Protein AF-A0A945TRT7-F1 (afdb_monomer_lite)

Foldseek 3Di:
DLDDPVLVVVQCPPNPPNLVVVVDPDPVVSVVVVVVSVVLQQQLLQQLQVCVVVVNQCVQQVDPAPAHRSSSSSVSVVVVCVVVVNDTDPDGDDDPDPRSTDDDPDPVVVVVVPDDPVVPPVVPPD

Structure (mmCIF, N/CA/C/O backbone):
data_AF-A0A945TRT7-F1
#
_entry.id   AF-A0A945TRT7-F1
#
loop_
_atom_site.group_PDB
_atom_site.id
_atom_site.type_symbol
_atom_site.label_atom_id
_atom_site.label_alt_id
_atom_site.label_comp_id
_atom_site.label_asym_id
_atom_site.label_entity_id
_atom_site.label_seq_id
_atom_site.pdbx_PDB_ins_code
_atom_site.Cartn_x
_atom_site.Cartn_y
_atom_site.Cartn_z
_atom_site.occupancy
_atom_site.B_iso_or_equiv
_atom_site.auth_seq_id
_atom_site.auth_comp_id
_atom_site.auth_asym_id
_atom_site.auth_atom_id
_atom_site.pdbx_PDB_model_num
ATOM 1 N N . MET A 1 1 ? -8.493 11.391 2.263 1.00 58.25 1 MET A N 1
ATOM 2 C CA . MET A 1 1 ? -8.181 10.445 1.167 1.00 58.25 1 MET A CA 1
ATOM 3 C C . MET A 1 1 ? -7.711 9.135 1.785 1.00 58.25 1 MET A C 1
ATOM 5 O O . MET A 1 1 ? -7.247 9.183 2.914 1.00 58.25 1 MET A O 1
ATOM 9 N N . ARG A 1 2 ? -7.858 7.993 1.093 1.00 64.19 2 ARG A N 1
ATOM 10 C CA . ARG A 1 2 ? -7.365 6.680 1.574 1.00 64.19 2 ARG A CA 1
ATOM 11 C C . ARG A 1 2 ? -5.838 6.552 1.524 1.00 64.19 2 ARG A C 1
ATOM 13 O O . ARG A 1 2 ? -5.294 5.747 2.264 1.00 64.19 2 ARG A O 1
ATOM 20 N N . PHE A 1 3 ? -5.202 7.331 0.650 1.00 62.44 3 PHE A N 1
ATOM 21 C CA . PHE A 1 3 ? -3.756 7.454 0.495 1.00 62.44 3 PHE A CA 1
ATOM 22 C C . PHE A 1 3 ? -3.370 8.918 0.575 1.00 62.44 3 PHE A C 1
ATOM 24 O O . PHE A 1 3 ? -4.024 9.751 -0.061 1.00 62.44 3 PHE A O 1
ATOM 31 N N . ASP A 1 4 ? -2.323 9.205 1.338 1.00 66.12 4 ASP A N 1
ATOM 32 C CA . ASP A 1 4 ? -1.599 10.468 1.236 1.00 66.12 4 ASP A CA 1
ATOM 33 C C . ASP A 1 4 ? -0.351 10.283 0.360 1.00 66.12 4 ASP A C 1
ATOM 35 O O . ASP A 1 4 ? 0.189 9.179 0.249 1.00 66.12 4 ASP A O 1
ATOM 39 N N . ILE A 1 5 ? 0.117 11.361 -0.266 1.00 61.84 5 ILE A N 1
ATOM 40 C CA . ILE A 1 5 ? 1.307 11.328 -1.132 1.00 61.84 5 ILE A CA 1
ATOM 41 C C . ILE A 1 5 ? 2.529 10.857 -0.328 1.00 61.84 5 ILE A C 1
ATOM 43 O O . ILE A 1 5 ? 3.327 10.056 -0.810 1.00 61.84 5 ILE A O 1
ATOM 47 N N . GLU A 1 6 ? 2.632 11.290 0.928 1.00 65.62 6 GLU A N 1
ATOM 48 C CA . GLU A 1 6 ? 3.694 10.886 1.855 1.00 65.62 6 GLU A CA 1
ATOM 49 C C . GLU A 1 6 ? 3.662 9.382 2.178 1.00 65.62 6 GLU A C 1
ATOM 51 O O . GLU A 1 6 ? 4.712 8.745 2.256 1.00 65.62 6 GLU A O 1
ATOM 56 N N . GLU A 1 7 ? 2.468 8.797 2.314 1.00 67.69 7 GLU A N 1
ATOM 57 C CA . GLU A 1 7 ? 2.282 7.361 2.567 1.00 67.69 7 GLU A CA 1
ATOM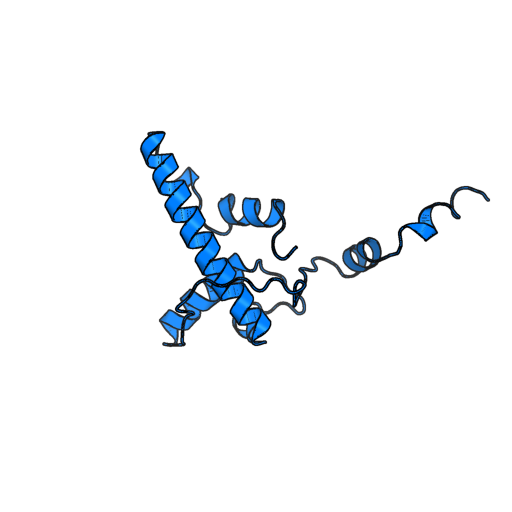 58 C C . GLU A 1 7 ? 2.743 6.536 1.357 1.00 67.69 7 GLU A C 1
ATOM 60 O O . GLU A 1 7 ? 3.468 5.556 1.520 1.00 67.69 7 GLU A O 1
ATOM 65 N N . ASN A 1 8 ? 2.422 6.993 0.140 1.00 67.00 8 ASN A N 1
ATOM 66 C CA . ASN A 1 8 ? 2.893 6.364 -1.093 1.00 67.00 8 ASN A CA 1
ATOM 67 C C . ASN A 1 8 ? 4.423 6.449 -1.242 1.00 67.00 8 ASN A C 1
ATOM 69 O O . ASN A 1 8 ? 5.065 5.451 -1.555 1.00 67.00 8 ASN A O 1
ATOM 73 N N . PHE A 1 9 ? 5.033 7.608 -0.968 1.00 64.19 9 PHE A N 1
ATOM 74 C CA . PHE A 1 9 ? 6.496 7.752 -1.021 1.00 64.19 9 PHE A CA 1
ATOM 75 C C . PHE A 1 9 ? 7.220 6.865 -0.003 1.00 64.19 9 PHE A C 1
ATOM 77 O O . PHE A 1 9 ? 8.288 6.320 -0.296 1.00 64.19 9 PHE A O 1
ATOM 84 N N . LEU A 1 10 ? 6.655 6.720 1.198 1.00 66.81 10 LEU A N 1
ATOM 85 C CA . LEU A 1 10 ? 7.207 5.842 2.225 1.00 66.81 10 LEU A CA 1
ATOM 86 C C . LEU A 1 10 ? 7.172 4.373 1.776 1.00 66.81 10 LEU A C 1
ATOM 88 O O . LEU A 1 10 ? 8.147 3.637 1.970 1.00 66.81 10 LEU A O 1
ATOM 92 N N . ASP A 1 11 ? 6.067 3.967 1.154 1.00 68.38 11 ASP A N 1
ATOM 93 C CA . ASP A 1 11 ? 5.887 2.630 0.602 1.00 68.38 11 ASP A CA 1
ATOM 94 C C . ASP A 1 11 ? 6.817 2.377 -0.599 1.00 68.38 11 ASP A C 1
ATOM 96 O O . ASP A 1 11 ? 7.479 1.344 -0.649 1.00 68.38 11 ASP A O 1
ATOM 100 N N . ASP A 1 12 ? 7.005 3.330 -1.508 1.00 59.12 12 ASP A N 1
ATOM 101 C CA . ASP A 1 12 ? 7.884 3.140 -2.671 1.00 59.12 12 ASP A CA 1
ATOM 102 C C . ASP A 1 12 ? 9.375 3.018 -2.298 1.00 59.12 12 ASP A C 1
ATOM 104 O O . ASP A 1 12 ? 10.134 2.298 -2.958 1.00 59.12 12 ASP A O 1
ATOM 108 N N . LYS A 1 13 ? 9.807 3.671 -1.209 1.00 63.06 13 LYS A N 1
ATOM 109 C CA . LYS A 1 13 ? 11.221 3.726 -0.816 1.00 63.06 13 LYS A CA 1
ATOM 110 C C . LYS A 1 13 ? 11.673 2.536 0.032 1.00 63.06 13 LYS A C 1
ATOM 112 O O . LYS A 1 13 ? 12.513 1.759 -0.413 1.00 63.06 13 LYS A O 1
ATOM 117 N N . SER A 1 14 ? 11.161 2.393 1.256 1.00 55.38 14 SER A N 1
ATOM 118 C CA . SER A 1 14 ? 11.673 1.410 2.232 1.00 55.38 14 SER A CA 1
ATOM 119 C C . SER A 1 14 ? 10.650 0.361 2.669 1.00 55.38 14 SER A C 1
ATOM 121 O O . SER A 1 14 ? 11.049 -0.707 3.135 1.00 55.38 14 SER A O 1
ATOM 123 N N . ASN A 1 15 ? 9.350 0.623 2.504 1.00 58.22 15 ASN A N 1
ATOM 124 C CA . ASN A 1 15 ? 8.285 -0.273 2.972 1.00 58.22 15 ASN A CA 1
ATOM 125 C C . ASN A 1 15 ? 7.714 -1.218 1.894 1.00 58.22 15 ASN A C 1
ATOM 127 O O . ASN A 1 15 ? 7.026 -2.172 2.258 1.00 58.22 15 ASN A O 1
ATOM 131 N N . GLY A 1 16 ? 7.987 -0.981 0.608 1.00 64.06 16 GLY A N 1
ATOM 132 C CA . GLY A 1 16 ? 7.341 -1.663 -0.521 1.00 64.06 16 GLY A CA 1
ATOM 133 C C . GLY A 1 16 ? 8.328 -2.242 -1.531 1.00 64.06 16 GLY A C 1
ATOM 134 O O . GLY A 1 16 ? 8.559 -3.449 -1.511 1.00 64.06 16 GLY A O 1
ATOM 135 N N . PHE A 1 17 ? 8.900 -1.418 -2.417 1.00 69.75 17 PHE A N 1
ATOM 136 C CA . PHE A 1 17 ? 9.579 -1.937 -3.620 1.00 69.75 17 PHE A CA 1
ATOM 137 C C . PHE A 1 17 ? 11.096 -1.748 -3.676 1.00 69.75 17 PHE A C 1
ATOM 139 O O . PHE A 1 17 ? 11.751 -2.521 -4.370 1.00 69.75 17 PHE A O 1
ATOM 146 N N . GLN A 1 18 ? 11.662 -0.773 -2.952 1.00 76.62 18 GLN A N 1
ATOM 147 C CA . GLN A 1 18 ? 13.107 -0.487 -2.953 1.00 76.62 18 GLN A CA 1
ATOM 148 C C . GLN A 1 18 ? 13.675 -0.341 -4.376 1.00 76.62 18 GLN A C 1
ATOM 150 O O . GLN A 1 18 ? 14.621 -1.028 -4.753 1.00 76.62 18 GLN A O 1
ATOM 155 N N . LEU A 1 19 ? 13.098 0.559 -5.180 1.00 73.31 19 LEU A N 1
ATOM 156 C CA . LEU A 1 19 ? 13.457 0.765 -6.593 1.00 73.31 19 LEU A CA 1
ATOM 157 C C . LEU A 1 19 ? 14.978 0.857 -6.832 1.00 73.31 19 LEU A C 1
ATOM 159 O O . LEU A 1 19 ? 15.492 0.300 -7.802 1.00 73.31 19 LEU A O 1
ATOM 163 N N . GLU A 1 20 ? 15.708 1.516 -5.928 1.00 75.12 20 GLU A N 1
ATOM 164 C CA . GLU A 1 20 ? 17.166 1.689 -5.992 1.00 75.12 20 GLU A CA 1
ATOM 165 C C . GLU A 1 20 ? 17.935 0.354 -5.966 1.00 75.12 20 GLU A C 1
ATOM 167 O O . GLU A 1 20 ? 18.985 0.234 -6.599 1.00 75.12 20 GLU A O 1
ATOM 172 N N . ALA A 1 21 ? 17.382 -0.679 -5.322 1.00 79.50 21 ALA A N 1
ATOM 173 C CA . ALA A 1 21 ? 17.962 -2.020 -5.281 1.00 79.50 21 ALA A CA 1
ATOM 174 C C . ALA A 1 21 ? 17.894 -2.751 -6.635 1.00 79.50 21 ALA A C 1
ATOM 176 O O . ALA A 1 21 ? 18.614 -3.726 -6.835 1.00 79.50 21 ALA A O 1
ATOM 177 N N . SER A 1 22 ? 17.075 -2.281 -7.586 1.00 80.00 22 SER A N 1
ATOM 178 C CA . SER A 1 22 ? 17.020 -2.858 -8.938 1.00 80.00 22 SER A CA 1
ATOM 179 C C . SER A 1 22 ? 18.293 -2.605 -9.755 1.00 80.00 22 SER A C 1
ATOM 181 O O . SER A 1 22 ? 18.542 -3.316 -10.726 1.00 80.00 22 SER A O 1
ATOM 183 N N . LEU A 1 23 ? 19.090 -1.588 -9.385 1.00 83.75 23 LEU A N 1
ATOM 184 C CA . LEU A 1 23 ? 20.305 -1.144 -10.085 1.00 83.75 23 LEU A CA 1
ATOM 185 C C . LEU A 1 23 ? 20.107 -0.823 -11.583 1.00 83.75 23 LEU A C 1
ATOM 187 O O . LEU A 1 23 ? 21.084 -0.683 -12.324 1.00 83.75 23 LEU A O 1
ATOM 191 N N . ILE A 1 24 ? 18.861 -0.663 -12.040 1.00 86.50 24 ILE A N 1
ATOM 192 C CA . ILE A 1 24 ? 18.539 -0.363 -13.436 1.00 86.50 24 ILE A CA 1
ATOM 193 C C . ILE A 1 24 ? 19.014 1.053 -13.778 1.00 86.50 24 ILE A C 1
ATOM 195 O O . ILE A 1 24 ? 18.620 2.032 -13.150 1.00 86.50 24 ILE A O 1
ATOM 199 N N . ARG A 1 25 ? 19.856 1.166 -14.811 1.00 86.69 25 ARG A N 1
ATOM 200 C CA . ARG A 1 25 ? 20.374 2.450 -15.326 1.00 86.69 25 ARG A CA 1
ATOM 201 C C . ARG A 1 25 ? 19.747 2.881 -16.653 1.00 86.69 25 ARG A C 1
ATOM 203 O O . ARG A 1 25 ? 19.938 4.011 -17.084 1.00 86.69 25 ARG A O 1
ATOM 210 N N . SER A 1 26 ? 19.011 1.983 -17.305 1.00 90.62 26 SER A N 1
ATOM 211 C CA . SER A 1 26 ? 18.328 2.255 -18.569 1.00 90.62 26 SER A CA 1
ATOM 212 C C . SER A 1 26 ? 16.984 2.930 -18.303 1.00 90.62 26 SER A C 1
ATOM 214 O O . SER A 1 26 ? 16.128 2.345 -17.640 1.00 90.62 26 SER A O 1
ATOM 216 N N . ALA A 1 27 ? 16.788 4.138 -18.839 1.00 88.81 27 ALA A N 1
ATOM 217 C CA . ALA A 1 27 ? 15.542 4.886 -18.665 1.00 88.81 27 ALA A CA 1
ATOM 218 C C . ALA A 1 27 ? 14.300 4.110 -19.165 1.00 88.81 27 ALA A C 1
ATOM 220 O O . ALA A 1 27 ? 13.354 3.982 -18.388 1.00 88.81 27 ALA A O 1
ATOM 221 N N . PRO A 1 28 ? 14.304 3.473 -20.358 1.00 91.00 28 PRO A N 1
ATOM 222 C CA . PRO A 1 28 ? 13.175 2.643 -20.796 1.00 91.00 28 PRO A CA 1
ATOM 223 C C . PRO A 1 28 ? 12.890 1.433 -19.895 1.00 91.00 28 PRO A C 1
ATOM 225 O O . PRO A 1 28 ? 11.743 1.016 -19.744 1.00 91.00 28 PRO A O 1
ATOM 228 N N . ALA A 1 29 ? 13.925 0.830 -19.305 1.00 88.25 29 ALA A N 1
ATOM 229 C CA . ALA A 1 29 ? 13.742 -0.291 -18.384 1.00 88.25 29 ALA A CA 1
ATOM 230 C C . ALA A 1 29 ? 13.164 0.177 -17.041 1.00 88.25 29 ALA A C 1
ATOM 232 O O . ALA A 1 29 ? 12.314 -0.504 -16.468 1.00 88.25 29 ALA A O 1
ATOM 233 N N . LEU A 1 30 ? 13.587 1.354 -16.572 1.00 88.31 30 LEU A N 1
ATOM 234 C CA . LEU A 1 30 ? 13.069 1.967 -15.356 1.00 88.31 30 LEU A CA 1
ATOM 235 C C . LEU A 1 30 ? 11.595 2.350 -15.511 1.00 88.31 30 LEU A C 1
ATOM 237 O O . LEU A 1 30 ? 10.801 2.066 -14.624 1.00 88.31 30 LEU A O 1
ATOM 241 N N . GLU A 1 31 ? 11.209 2.911 -16.657 1.00 88.19 31 GLU A N 1
ATOM 242 C CA . GLU A 1 31 ? 9.814 3.241 -16.965 1.00 88.19 31 GLU A CA 1
ATOM 243 C C . GLU A 1 31 ? 8.907 2.003 -16.900 1.00 88.19 31 GLU A C 1
ATOM 245 O O . GLU A 1 31 ? 7.864 2.011 -16.243 1.00 88.19 31 GLU A O 1
ATOM 250 N N . ARG A 1 32 ? 9.340 0.895 -17.514 1.00 91.19 32 ARG A N 1
ATOM 251 C CA . ARG A 1 32 ? 8.611 -0.381 -17.465 1.00 91.19 32 ARG A CA 1
ATOM 252 C C . ARG A 1 32 ? 8.514 -0.932 -16.048 1.00 91.19 32 ARG A C 1
ATOM 254 O O . ARG A 1 32 ? 7.462 -1.446 -15.674 1.00 91.19 32 ARG A O 1
ATOM 261 N N . LEU A 1 33 ? 9.585 -0.822 -15.263 1.00 88.81 33 LEU A N 1
ATOM 262 C CA . LEU A 1 33 ? 9.558 -1.215 -13.859 1.00 88.81 33 LEU A CA 1
ATOM 263 C C . LEU A 1 33 ? 8.543 -0.368 -13.088 1.00 88.81 33 LEU A C 1
ATOM 265 O O . LEU A 1 33 ? 7.680 -0.935 -12.430 1.00 88.81 33 LEU A O 1
ATOM 269 N N . CYS A 1 34 ? 8.581 0.958 -13.223 1.00 87.00 34 CYS A N 1
ATOM 270 C CA . CYS A 1 34 ? 7.631 1.860 -12.574 1.00 87.00 34 CYS A CA 1
ATOM 271 C C . CYS A 1 34 ? 6.177 1.512 -12.914 1.00 87.00 34 CYS A C 1
ATOM 273 O O . CYS A 1 34 ? 5.332 1.525 -12.024 1.00 87.00 34 CYS A O 1
ATOM 275 N N . LEU A 1 35 ? 5.885 1.132 -14.162 1.00 90.44 35 LEU A N 1
ATOM 276 C CA . LEU A 1 35 ? 4.552 0.663 -14.543 1.00 90.44 35 LEU A CA 1
ATOM 277 C C . LEU A 1 35 ? 4.150 -0.609 -13.781 1.00 90.44 35 LEU A C 1
ATOM 279 O O . LEU A 1 35 ? 3.047 -0.684 -13.242 1.00 90.44 35 LEU A O 1
ATOM 283 N N . VAL A 1 36 ? 5.041 -1.602 -13.708 1.00 90.88 36 VAL A N 1
ATOM 284 C CA . VAL A 1 36 ? 4.795 -2.843 -12.954 1.00 90.88 36 VAL A CA 1
ATOM 285 C C . VAL A 1 36 ? 4.569 -2.542 -11.473 1.00 90.88 36 VAL A C 1
ATOM 287 O O . VAL A 1 36 ? 3.634 -3.078 -10.879 1.00 90.88 36 VAL A O 1
ATOM 290 N N . LEU A 1 37 ? 5.383 -1.658 -10.892 1.00 87.25 37 LEU A N 1
ATOM 291 C CA . LEU A 1 37 ? 5.234 -1.235 -9.504 1.00 87.25 37 LEU A CA 1
ATOM 292 C C . LEU A 1 37 ? 3.900 -0.523 -9.283 1.00 87.25 37 LEU A C 1
ATOM 294 O O . LEU A 1 37 ? 3.187 -0.883 -8.359 1.00 87.25 37 LEU A O 1
ATOM 298 N N . ALA A 1 38 ? 3.495 0.390 -10.168 1.00 88.12 38 ALA A N 1
ATOM 299 C CA . ALA A 1 38 ? 2.209 1.077 -10.069 1.00 88.12 38 ALA A CA 1
ATOM 300 C C . ALA A 1 38 ? 1.019 0.099 -10.090 1.00 88.12 38 ALA A C 1
ATOM 302 O O . ALA A 1 38 ? 0.084 0.231 -9.295 1.00 88.12 38 ALA A O 1
ATOM 303 N N . VAL A 1 39 ? 1.061 -0.921 -10.954 1.00 90.19 39 VAL A N 1
ATOM 304 C CA . VAL A 1 39 ? 0.027 -1.971 -11.006 1.00 90.19 39 VAL A CA 1
ATOM 305 C C . VAL A 1 39 ? 0.039 -2.831 -9.735 1.00 90.19 39 VAL A C 1
ATOM 307 O O . VAL A 1 39 ? -1.026 -3.164 -9.203 1.00 90.19 39 VAL A O 1
ATOM 310 N N . ALA A 1 40 ? 1.223 -3.171 -9.217 1.00 89.69 40 ALA A N 1
ATOM 311 C CA . ALA A 1 40 ? 1.367 -3.910 -7.965 1.00 89.69 40 ALA A CA 1
ATOM 312 C C . ALA A 1 40 ? 0.828 -3.106 -6.771 1.00 89.69 40 ALA A C 1
ATOM 314 O O . ALA A 1 40 ? 0.012 -3.631 -6.011 1.00 89.69 40 ALA A O 1
ATOM 315 N N . THR A 1 41 ? 1.199 -1.826 -6.662 1.00 88.12 41 THR A N 1
ATOM 316 C CA . THR A 1 41 ? 0.674 -0.863 -5.686 1.00 88.12 41 THR A CA 1
ATOM 317 C C . THR A 1 41 ? -0.842 -0.866 -5.730 1.00 88.12 41 THR A C 1
ATOM 319 O O . THR A 1 41 ? -1.478 -1.184 -4.730 1.00 88.12 41 THR A O 1
ATOM 322 N N . LEU A 1 42 ? -1.443 -0.616 -6.896 1.00 89.69 42 LEU A N 1
ATOM 323 C CA . LEU A 1 42 ? -2.897 -0.569 -7.039 1.00 89.69 42 LEU A CA 1
ATOM 324 C C . LEU A 1 42 ? -3.575 -1.871 -6.573 1.00 89.69 42 LEU A C 1
ATOM 326 O O . LEU A 1 42 ? -4.586 -1.836 -5.865 1.00 89.69 42 LEU A O 1
ATOM 330 N N . SER A 1 43 ? -2.994 -3.020 -6.921 1.00 90.06 43 SER A N 1
ATOM 331 C CA . SER A 1 43 ? -3.515 -4.338 -6.546 1.00 90.06 43 SER A CA 1
ATOM 332 C C . SER A 1 43 ? -3.446 -4.577 -5.035 1.00 90.06 43 SER A C 1
ATOM 334 O O . SER A 1 43 ? -4.424 -5.010 -4.422 1.00 90.06 43 SER A O 1
ATOM 336 N N . TRP A 1 44 ? -2.313 -4.264 -4.404 1.00 91.44 44 TRP A N 1
ATOM 337 C CA . TRP A 1 44 ? -2.121 -4.442 -2.962 1.00 91.44 44 TRP A CA 1
ATOM 338 C C . TRP A 1 44 ? -2.946 -3.453 -2.149 1.00 91.44 44 TRP A C 1
ATOM 340 O O . TRP A 1 44 ? -3.538 -3.829 -1.141 1.00 91.44 44 TRP A O 1
ATOM 350 N N . VAL A 1 45 ? -3.062 -2.215 -2.615 1.00 90.56 45 VAL A N 1
ATOM 351 C CA . VAL A 1 45 ? -3.920 -1.191 -2.020 1.00 90.56 45 VAL A CA 1
ATOM 352 C C . VAL A 1 45 ? -5.389 -1.600 -2.060 1.00 90.56 45 VAL A C 1
ATOM 354 O O . VAL A 1 45 ? -6.095 -1.472 -1.056 1.00 90.56 45 VAL A O 1
ATOM 357 N N . SER A 1 46 ? -5.849 -2.133 -3.191 1.00 92.00 46 SER A N 1
ATOM 358 C CA . SER A 1 46 ? -7.206 -2.659 -3.317 1.00 92.00 46 SER A CA 1
ATOM 359 C C . SER A 1 46 ? -7.443 -3.825 -2.356 1.00 92.00 46 SER A C 1
ATOM 361 O O . SER A 1 46 ? -8.412 -3.812 -1.593 1.00 92.00 46 SER A O 1
ATOM 363 N N . GLN A 1 47 ? -6.504 -4.775 -2.296 1.00 93.06 47 GLN A N 1
ATOM 364 C CA . GLN A 1 47 ? -6.556 -5.882 -1.346 1.00 93.06 47 GLN A CA 1
ATOM 365 C C . GLN A 1 47 ? -6.611 -5.387 0.103 1.00 93.06 47 GLN A C 1
ATOM 367 O O . GLN A 1 47 ? -7.451 -5.852 0.871 1.00 93.06 47 GLN A O 1
ATOM 372 N N . GLY A 1 48 ? -5.739 -4.456 0.487 1.00 92.06 48 GLY A N 1
ATOM 373 C CA . GLY A 1 48 ? -5.689 -3.914 1.840 1.00 92.06 48 GLY A CA 1
ATOM 374 C C . GLY A 1 48 ? -6.971 -3.185 2.216 1.00 92.06 48 GLY A C 1
ATOM 375 O O . GLY A 1 48 ? -7.514 -3.422 3.292 1.00 92.06 48 GLY A O 1
ATOM 376 N N . THR A 1 49 ? -7.497 -2.363 1.307 1.00 91.44 49 THR A N 1
ATOM 377 C CA . THR A 1 49 ? -8.764 -1.643 1.500 1.00 91.44 49 THR A CA 1
ATOM 378 C C . THR A 1 49 ? -9.913 -2.623 1.727 1.00 91.44 49 THR A C 1
ATOM 380 O O . THR A 1 49 ? -10.657 -2.474 2.692 1.00 91.44 49 THR A O 1
ATOM 383 N N . HIS A 1 50 ? -10.004 -3.682 0.919 1.00 91.88 50 HIS A N 1
ATOM 384 C CA . HIS A 1 50 ? -11.015 -4.728 1.084 1.00 91.88 50 HIS A CA 1
ATOM 385 C C . HIS A 1 50 ? -10.913 -5.447 2.444 1.00 91.88 50 HIS A C 1
ATOM 387 O O . HIS A 1 50 ? -11.921 -5.744 3.088 1.00 91.88 50 HIS A O 1
ATOM 393 N N . ILE A 1 51 ? -9.697 -5.714 2.927 1.00 92.38 51 ILE A N 1
ATOM 394 C CA . ILE A 1 51 ? -9.481 -6.344 4.241 1.00 92.38 51 ILE A CA 1
ATOM 395 C C . ILE A 1 51 ? -9.911 -5.440 5.395 1.00 92.38 51 ILE A C 1
ATOM 397 O O . ILE A 1 51 ? -10.453 -5.931 6.387 1.00 92.38 51 ILE A O 1
ATOM 401 N N . VAL A 1 52 ? -9.710 -4.130 5.271 1.00 91.81 52 VAL A N 1
ATOM 402 C CA . VAL A 1 52 ? -10.204 -3.167 6.260 1.00 91.81 52 VAL A CA 1
ATOM 403 C C . VAL A 1 52 ? -11.727 -3.056 6.198 1.00 91.81 52 VAL A C 1
ATOM 405 O O . VAL A 1 52 ? -12.378 -3.176 7.230 1.00 91.81 52 VAL A O 1
ATOM 408 N N . GLU A 1 53 ? -12.315 -2.935 5.005 1.00 90.19 53 GLU A N 1
ATOM 409 C CA . GLU A 1 53 ? -13.775 -2.861 4.826 1.00 90.19 53 GLU A CA 1
ATOM 410 C C . GLU A 1 53 ? -14.506 -4.112 5.341 1.00 90.19 53 GLU A C 1
ATOM 412 O O . GLU A 1 53 ? -15.629 -4.017 5.829 1.00 90.19 53 GLU A O 1
ATOM 417 N N . THR A 1 54 ? -13.863 -5.282 5.287 1.00 90.94 54 THR A N 1
ATOM 418 C CA . THR A 1 54 ? -14.404 -6.546 5.824 1.00 90.94 54 THR A CA 1
ATOM 419 C C . THR A 1 54 ? -14.108 -6.761 7.315 1.00 90.94 54 THR A C 1
ATOM 421 O O . THR A 1 54 ? -14.428 -7.819 7.855 1.00 90.94 54 THR A O 1
ATOM 424 N N . GLY A 1 55 ? -13.484 -5.793 7.999 1.00 91.00 55 GLY A N 1
ATOM 425 C CA . GLY A 1 55 ? -13.167 -5.865 9.432 1.00 91.00 55 GLY A CA 1
ATOM 426 C C . GLY A 1 55 ? -12.038 -6.841 9.786 1.00 91.00 55 GLY A C 1
ATOM 427 O O . GLY A 1 55 ? -11.830 -7.171 10.953 1.00 91.00 55 GLY A O 1
ATOM 428 N N . GLN A 1 56 ? -11.280 -7.317 8.796 1.00 92.06 56 GLN A N 1
ATOM 429 C CA . GLN A 1 56 ? -10.233 -8.327 8.977 1.00 92.06 56 GLN A CA 1
ATOM 430 C C . GLN A 1 56 ? -8.840 -7.733 9.222 1.00 92.06 56 GLN A C 1
ATOM 432 O O . GLN A 1 56 ? -7.887 -8.486 9.449 1.00 92.06 56 GLN A O 1
ATOM 437 N N . ARG A 1 57 ? -8.713 -6.399 9.241 1.00 92.94 57 ARG A N 1
ATOM 438 C CA . ARG A 1 57 ? -7.451 -5.665 9.444 1.00 92.94 57 ARG A CA 1
ATOM 439 C C . ARG A 1 57 ? -6.610 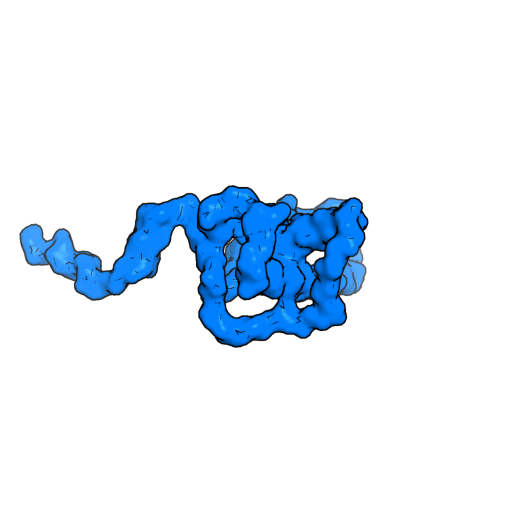-6.214 10.593 1.00 92.94 57 ARG A C 1
ATOM 441 O O . ARG A 1 57 ? -5.427 -6.489 10.409 1.00 92.94 57 ARG A O 1
ATOM 448 N N . ARG A 1 58 ? -7.221 -6.452 11.759 1.00 91.50 58 ARG A N 1
ATOM 449 C CA . ARG A 1 58 ? -6.514 -6.901 12.975 1.00 91.50 58 ARG A CA 1
ATOM 450 C C . ARG A 1 58 ? -5.780 -8.237 12.835 1.00 91.50 58 ARG A C 1
ATOM 452 O O . ARG A 1 58 ? -4.930 -8.558 13.658 1.00 91.50 58 ARG A O 1
ATOM 459 N N . ARG A 1 59 ? -6.071 -9.018 11.790 1.00 91.75 59 ARG A N 1
ATOM 460 C CA . ARG A 1 59 ? -5.374 -10.280 11.489 1.00 91.75 59 ARG A CA 1
ATOM 461 C C . ARG A 1 59 ? -3.982 -10.064 10.879 1.00 91.75 59 ARG A C 1
ATOM 463 O O . ARG A 1 59 ? -3.211 -11.024 10.819 1.00 91.75 59 ARG A O 1
ATOM 470 N N . VAL A 1 60 ? -3.699 -8.852 10.393 1.00 91.44 60 VAL A N 1
ATOM 471 C CA . VAL A 1 60 ? -2.466 -8.469 9.677 1.00 91.44 60 VAL A CA 1
ATOM 472 C C . VAL A 1 60 ? -1.879 -7.120 10.112 1.00 91.44 60 VAL A C 1
ATOM 474 O O . VAL A 1 60 ? -0.738 -6.819 9.769 1.00 91.44 60 VAL A O 1
ATOM 477 N N . ASP A 1 61 ? -2.627 -6.331 10.883 1.00 89.81 61 ASP A N 1
ATOM 478 C CA . ASP A 1 61 ? -2.203 -5.079 11.509 1.00 89.81 61 ASP A CA 1
ATOM 479 C C . ASP A 1 61 ? -2.688 -5.064 12.965 1.00 89.81 61 ASP A C 1
ATOM 481 O O . ASP A 1 61 ? -3.866 -4.856 13.245 1.00 89.81 61 ASP A O 1
ATOM 485 N N . ALA A 1 62 ? -1.777 -5.342 13.898 1.00 85.88 62 ALA A N 1
ATOM 486 C CA . ALA A 1 62 ? -2.097 -5.527 15.315 1.00 85.88 62 ALA A CA 1
ATOM 487 C C . ALA A 1 62 ? -2.448 -4.218 16.046 1.00 85.88 62 ALA A C 1
ATOM 489 O O . ALA A 1 62 ? -2.895 -4.254 17.193 1.00 85.88 62 ALA A O 1
ATOM 490 N N . HIS A 1 63 ? -2.221 -3.063 15.419 1.00 82.75 63 HIS A N 1
ATOM 491 C CA . HIS A 1 63 ? -2.381 -1.778 16.080 1.00 82.75 63 HIS A CA 1
ATOM 492 C C . HIS A 1 63 ? -3.864 -1.443 16.338 1.00 82.75 63 HIS A C 1
ATOM 494 O O . HIS A 1 63 ? -4.758 -1.813 15.567 1.00 82.75 63 HIS A O 1
ATOM 500 N N . TRP A 1 64 ? -4.141 -0.748 17.452 1.00 82.06 64 TRP A N 1
ATOM 501 C CA . TRP A 1 64 ? -5.510 -0.391 17.859 1.00 82.06 64 TRP A CA 1
ATOM 502 C C . TRP A 1 64 ? -6.212 0.459 16.796 1.00 82.06 64 TRP A C 1
ATOM 504 O O . TRP A 1 64 ? -7.358 0.180 16.439 1.00 82.06 64 TRP A O 1
ATOM 514 N N . PHE A 1 65 ? -5.482 1.429 16.252 1.00 83.31 65 PHE A N 1
ATOM 515 C CA . PHE A 1 65 ? -5.845 2.213 15.073 1.00 83.31 65 PHE A CA 1
ATOM 516 C C . PHE A 1 65 ? -5.100 1.693 13.849 1.00 83.31 65 PHE A C 1
ATOM 518 O O . PHE A 1 65 ? -4.182 0.889 14.002 1.00 83.31 65 PHE A O 1
ATOM 525 N N . ARG A 1 66 ? -5.467 2.137 12.642 1.00 85.88 66 ARG A N 1
ATOM 526 C CA . ARG A 1 66 ? -4.705 1.785 11.441 1.00 85.88 66 ARG A CA 1
ATOM 527 C C . ARG A 1 66 ? -3.280 2.337 11.575 1.00 85.88 66 ARG A C 1
ATOM 529 O O . ARG A 1 66 ? -3.071 3.544 11.469 1.00 85.88 66 ARG A O 1
ATOM 536 N N . GLY A 1 67 ? -2.329 1.445 11.851 1.00 81.75 67 GLY A N 1
ATOM 537 C CA . GLY A 1 67 ? -0.910 1.780 12.016 1.00 81.75 67 GLY A CA 1
ATOM 538 C C . GLY A 1 67 ? -0.076 1.486 10.769 1.00 81.75 67 GLY A C 1
ATOM 539 O O . GLY A 1 67 ? 1.035 1.989 10.636 1.00 81.75 67 GLY A O 1
ATOM 540 N N . SER A 1 68 ? -0.613 0.675 9.855 1.00 86.25 68 SER A N 1
ATOM 541 C CA . SER A 1 68 ? 0.009 0.327 8.576 1.00 86.25 68 SER A CA 1
ATOM 542 C C . SER A 1 68 ? -0.747 0.961 7.410 1.00 86.25 68 SER A C 1
ATOM 544 O O . SER A 1 68 ? -1.968 1.109 7.473 1.00 86.25 68 SER A O 1
ATOM 546 N N . SER A 1 69 ? -0.042 1.278 6.324 1.00 87.25 69 SER A N 1
ATOM 547 C CA . SER A 1 69 ? -0.695 1.706 5.087 1.00 87.25 69 SER A CA 1
ATOM 548 C C . SER A 1 69 ? -1.554 0.595 4.492 1.00 87.25 69 SER A C 1
ATOM 550 O O . SER A 1 69 ? -1.330 -0.592 4.753 1.00 87.25 69 SER A O 1
ATOM 552 N N . TYR A 1 70 ? -2.534 0.949 3.659 1.00 89.31 70 TYR A N 1
ATOM 553 C CA . TYR A 1 70 ? -3.339 -0.061 2.964 1.00 89.31 70 TYR A CA 1
ATOM 554 C C . TYR A 1 70 ? -2.487 -0.959 2.059 1.00 89.31 70 TYR A C 1
ATOM 556 O O . TYR A 1 70 ? -2.782 -2.147 1.947 1.00 89.31 70 TYR A O 1
ATOM 564 N N . LEU A 1 71 ? -1.401 -0.442 1.475 1.00 89.75 71 LEU A N 1
ATOM 565 C CA . LEU A 1 71 ? -0.455 -1.247 0.704 1.00 89.75 71 LEU A CA 1
ATOM 566 C C . LEU A 1 71 ? 0.198 -2.308 1.594 1.00 89.75 71 LEU A C 1
ATOM 568 O O . LEU A 1 71 ? 0.183 -3.494 1.263 1.00 89.75 71 LEU A O 1
ATOM 572 N N . LYS A 1 72 ? 0.697 -1.904 2.767 1.00 89.00 72 LYS A N 1
ATOM 573 C CA . LYS A 1 72 ? 1.328 -2.806 3.737 1.00 89.00 72 LYS A CA 1
ATOM 574 C C . LYS A 1 72 ? 0.344 -3.823 4.318 1.00 89.00 72 LYS A C 1
ATOM 576 O O . LYS A 1 72 ? 0.692 -4.994 4.468 1.00 89.00 72 LYS A O 1
ATOM 581 N N . ILE A 1 73 ? -0.894 -3.409 4.592 1.00 91.88 73 ILE A N 1
ATOM 582 C CA . ILE A 1 73 ? -1.985 -4.304 5.008 1.00 91.88 73 ILE A CA 1
ATOM 583 C C . ILE A 1 73 ? -2.256 -5.347 3.918 1.00 91.88 73 ILE A C 1
ATOM 585 O O . ILE A 1 73 ? -2.302 -6.541 4.218 1.00 91.88 73 ILE A O 1
ATOM 589 N N . GLY A 1 74 ? -2.397 -4.917 2.661 1.00 92.31 74 GLY A N 1
ATOM 590 C CA . GLY A 1 74 ? -2.623 -5.809 1.526 1.00 92.31 74 GLY A CA 1
ATOM 591 C C . GLY 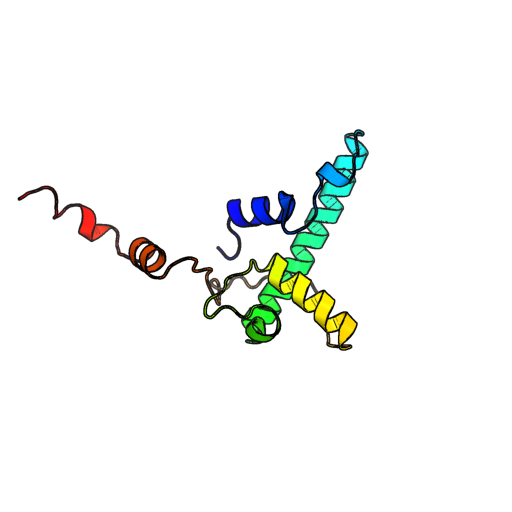A 1 74 ? -1.478 -6.795 1.324 1.00 92.31 74 GLY A C 1
ATOM 592 O O . GLY A 1 74 ? -1.708 -7.993 1.169 1.00 92.31 74 GLY A O 1
ATOM 593 N N . TRP A 1 75 ? -0.239 -6.324 1.424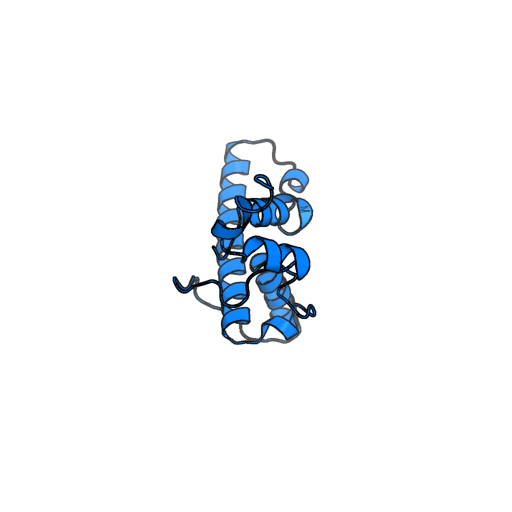 1.00 92.06 75 TRP A N 1
ATOM 594 C CA . TRP A 1 75 ? 0.948 -7.165 1.320 1.00 92.06 75 TRP A CA 1
ATOM 595 C C . TRP A 1 75 ? 1.050 -8.208 2.442 1.00 92.06 75 TRP A C 1
ATOM 597 O O . TRP A 1 75 ? 1.270 -9.396 2.183 1.00 92.06 75 TRP A O 1
ATOM 607 N N . ASN A 1 76 ? 0.820 -7.800 3.694 1.00 92.88 76 ASN A N 1
ATOM 608 C CA . ASN A 1 76 ? 0.785 -8.719 4.832 1.00 92.88 76 ASN A CA 1
ATOM 609 C C . ASN A 1 76 ? -0.339 -9.752 4.687 1.00 92.88 76 ASN A C 1
ATOM 611 O O . ASN A 1 76 ? -0.143 -10.925 5.021 1.00 92.88 76 ASN A O 1
ATOM 615 N N . TRP A 1 77 ? -1.493 -9.342 4.152 1.00 94.62 77 TRP A N 1
ATOM 616 C CA . TRP A 1 77 ? -2.580 -10.259 3.828 1.00 94.62 77 TRP A CA 1
ATOM 617 C C . TRP A 1 77 ? -2.177 -11.273 2.768 1.00 94.62 77 TRP A C 1
ATOM 619 O O . TRP A 1 77 ? -2.416 -12.457 2.967 1.00 94.62 77 TRP A O 1
ATOM 629 N N . ILE A 1 78 ? -1.511 -10.854 1.691 1.00 92.56 78 ILE A N 1
ATOM 630 C CA . ILE A 1 78 ? -1.054 -11.772 0.641 1.00 92.56 78 ILE A CA 1
ATOM 631 C C . ILE A 1 78 ? -0.106 -12.826 1.213 1.00 92.56 78 ILE A C 1
ATOM 633 O O . ILE A 1 78 ? -0.328 -14.021 1.018 1.00 92.56 78 ILE A O 1
ATOM 637 N N . ARG A 1 79 ? 0.901 -12.412 1.991 1.00 92.94 79 ARG A N 1
ATOM 638 C CA . ARG A 1 79 ? 1.826 -13.346 2.658 1.00 92.94 79 ARG A CA 1
ATOM 639 C C . ARG A 1 79 ? 1.086 -14.341 3.552 1.00 92.94 79 ARG A C 1
ATOM 641 O O . ARG A 1 79 ? 1.338 -15.546 3.499 1.00 92.94 79 ARG A O 1
ATOM 648 N N . ARG A 1 80 ? 0.147 -13.840 4.358 1.00 93.62 80 ARG A N 1
ATOM 649 C CA . ARG A 1 80 ? -0.700 -14.657 5.231 1.00 93.62 80 ARG A CA 1
ATOM 650 C C . ARG A 1 80 ? -1.552 -15.638 4.425 1.00 93.62 80 ARG A C 1
ATOM 652 O O . ARG A 1 80 ? -1.605 -16.813 4.777 1.00 93.62 80 ARG A O 1
ATOM 659 N N . ALA A 1 81 ? -2.202 -15.166 3.369 1.00 93.50 81 ALA A N 1
ATOM 660 C CA . ALA A 1 81 ? -3.112 -15.945 2.550 1.00 93.50 81 ALA A CA 1
ATOM 661 C C . ALA A 1 81 ? -2.385 -17.050 1.791 1.00 93.50 81 ALA A C 1
ATOM 663 O O . ALA A 1 81 ? -2.872 -18.174 1.774 1.00 93.50 81 ALA A O 1
ATOM 664 N N . VAL A 1 82 ? -1.183 -16.786 1.275 1.00 93.00 82 VAL A N 1
ATOM 665 C CA . VAL A 1 82 ? -0.324 -17.820 0.677 1.00 93.00 82 VAL A CA 1
ATOM 666 C C . VAL A 1 82 ? 0.067 -18.873 1.718 1.00 93.00 82 VAL A C 1
ATOM 668 O O . VAL A 1 82 ? -0.069 -20.067 1.465 1.00 93.00 82 VAL A O 1
ATOM 671 N N . SER A 1 83 ? 0.479 -18.455 2.919 1.00 93.94 83 SER A N 1
ATOM 672 C CA . SER A 1 83 ? 0.856 -19.380 4.000 1.00 93.94 83 SER A CA 1
ATOM 673 C C . SER A 1 83 ? -0.317 -20.222 4.519 1.00 93.94 83 SER A C 1
ATOM 675 O O . SER A 1 83 ? -0.130 -21.378 4.895 1.00 93.94 83 SER A O 1
ATOM 677 N N . ARG A 1 84 ? -1.529 -19.657 4.548 1.00 92.50 84 ARG A N 1
ATOM 678 C CA . ARG A 1 84 ? -2.722 -20.271 5.157 1.00 92.50 84 ARG A CA 1
ATOM 679 C C . ARG A 1 84 ? -3.756 -20.768 4.146 1.00 92.50 84 ARG A C 1
ATOM 681 O O . ARG A 1 84 ? -4.808 -21.244 4.562 1.00 92.50 84 ARG A O 1
ATOM 688 N N . LYS A 1 85 ? -3.473 -20.656 2.845 1.00 91.25 85 LYS A N 1
ATOM 689 C CA . LYS A 1 85 ? -4.414 -20.913 1.739 1.00 91.25 85 LYS A CA 1
ATOM 690 C C . LYS A 1 85 ? -5.735 -20.135 1.889 1.00 91.25 85 LYS A C 1
ATOM 692 O O . LYS A 1 85 ? -6.808 -20.648 1.578 1.00 91.25 85 LYS A O 1
ATOM 697 N N . GLU A 1 86 ? -5.663 -18.904 2.401 1.00 89.62 86 GLU A N 1
ATOM 698 C CA . GLU A 1 86 ? -6.826 -18.008 2.489 1.00 89.62 86 GLU A CA 1
ATOM 699 C C . GLU A 1 86 ? -7.101 -17.363 1.115 1.00 89.62 86 GLU A C 1
ATOM 701 O O . GLU A 1 86 ? -6.249 -17.353 0.224 1.00 89.62 86 GLU A O 1
ATOM 706 N N . LYS A 1 87 ? -8.314 -16.836 0.921 1.00 88.81 87 LYS A N 1
ATOM 707 C CA . LYS A 1 87 ? -8.714 -16.229 -0.354 1.00 88.81 87 LYS A CA 1
ATOM 708 C C . LYS A 1 87 ? -8.041 -14.868 -0.554 1.00 88.81 87 LYS A C 1
ATOM 710 O O . LYS A 1 87 ? -7.960 -14.057 0.372 1.00 88.81 87 LYS A O 1
ATOM 715 N N . LEU A 1 88 ? -7.617 -14.627 -1.790 1.00 90.50 88 LEU A N 1
ATOM 716 C CA . LEU A 1 88 ? -7.172 -13.326 -2.274 1.00 90.50 88 LEU A CA 1
ATOM 717 C C . LEU A 1 88 ? -8.289 -12.654 -3.065 1.00 90.50 88 LEU A C 1
ATOM 719 O O . LEU A 1 88 ? -9.169 -13.315 -3.621 1.00 90.50 88 LEU A O 1
ATOM 723 N N . LEU A 1 89 ? -8.230 -11.331 -3.116 1.00 89.50 89 LEU A N 1
ATOM 724 C CA . LEU A 1 89 ? -9.071 -10.532 -3.981 1.00 89.50 89 LEU A CA 1
ATOM 725 C C . LEU A 1 89 ? -8.673 -10.797 -5.440 1.00 89.50 89 LEU A C 1
ATOM 727 O O . LEU A 1 89 ? -7.498 -10.739 -5.795 1.00 89.50 89 LEU A O 1
ATOM 731 N N . THR A 1 90 ? -9.656 -11.111 -6.278 1.00 87.19 90 THR A N 1
ATOM 732 C CA . THR A 1 90 ? -9.443 -11.462 -7.693 1.00 87.19 90 THR A CA 1
ATOM 733 C C . THR A 1 90 ? -9.655 -10.291 -8.647 1.00 87.19 90 THR A C 1
ATOM 735 O O . THR A 1 90 ? -9.388 -10.415 -9.837 1.00 87.19 90 THR A O 1
ATOM 738 N N . HIS A 1 91 ? -10.150 -9.164 -8.141 1.00 87.88 91 HIS A N 1
ATOM 739 C CA . HIS A 1 91 ? -10.471 -7.977 -8.920 1.00 87.88 91 HIS A CA 1
ATOM 740 C C . HIS A 1 91 ? -9.970 -6.731 -8.201 1.00 87.88 91 HIS A C 1
ATOM 742 O O . HIS A 1 91 ? -10.090 -6.609 -6.987 1.00 87.88 91 HIS A O 1
ATOM 748 N N . VAL A 1 92 ? -9.429 -5.786 -8.959 1.00 87.88 92 VAL A N 1
ATOM 749 C CA . VAL A 1 92 ? -9.018 -4.494 -8.416 1.00 87.88 92 VAL A CA 1
ATOM 750 C C . VAL A 1 92 ? -10.250 -3.605 -8.294 1.00 87.88 92 VAL A C 1
ATOM 752 O O . VAL A 1 92 ? -10.958 -3.366 -9.269 1.00 87.88 92 VAL A O 1
ATOM 755 N N . GLY A 1 93 ? -10.496 -3.103 -7.091 1.00 86.75 93 GLY A N 1
ATOM 756 C CA . GLY A 1 93 ? -11.562 -2.157 -6.794 1.00 86.75 93 GLY A CA 1
ATOM 757 C C . GLY A 1 93 ? -11.195 -1.244 -5.630 1.00 86.75 93 GLY A C 1
ATOM 758 O O . GLY A 1 93 ? -10.665 -1.696 -4.612 1.00 86.75 93 GLY A O 1
ATOM 759 N N . LEU A 1 94 ? -11.486 0.047 -5.783 1.00 84.25 94 LEU A N 1
ATOM 760 C CA . LEU A 1 94 ? -11.390 1.040 -4.718 1.00 84.25 94 LEU A CA 1
ATOM 761 C C . LEU A 1 94 ? -12.759 1.684 -4.545 1.00 84.25 94 LEU A C 1
ATOM 763 O O . LEU A 1 94 ? -13.303 2.284 -5.469 1.00 84.25 94 LEU A O 1
ATOM 767 N N . SER A 1 95 ? -13.327 1.533 -3.354 1.00 81.94 95 SER A N 1
ATOM 768 C CA . SER A 1 95 ? -14.591 2.168 -2.998 1.00 81.94 95 SER A CA 1
ATOM 769 C C . SER A 1 95 ? -14.440 3.696 -3.037 1.00 81.94 95 SER A C 1
ATOM 771 O O . SER A 1 95 ? -13.422 4.206 -2.578 1.00 81.94 95 SER A O 1
ATOM 773 N N . PRO A 1 96 ? -15.427 4.464 -3.530 1.00 80.69 96 PRO A N 1
ATOM 774 C CA . PRO A 1 96 ? -15.399 5.928 -3.468 1.00 80.69 96 PRO A CA 1
ATOM 775 C C . PRO A 1 96 ? -15.810 6.475 -2.090 1.00 80.69 96 PRO A C 1
ATOM 777 O O . PRO A 1 96 ? -15.754 7.681 -1.865 1.00 80.69 96 PRO A O 1
ATOM 780 N N . ARG A 1 97 ? -16.240 5.611 -1.155 1.00 83.25 97 ARG A N 1
ATOM 781 C CA . ARG A 1 97 ? -16.706 6.014 0.187 1.00 83.25 97 ARG A CA 1
ATOM 782 C C . ARG A 1 97 ? -15.590 6.706 0.986 1.00 83.25 97 ARG A C 1
ATOM 784 O O . ARG A 1 97 ? -14.430 6.550 0.619 1.00 83.25 97 ARG A O 1
ATOM 791 N N . PRO A 1 98 ? -15.879 7.419 2.084 1.00 81.44 98 PRO A N 1
ATOM 792 C CA . PRO A 1 98 ? -14.839 7.904 2.993 1.00 81.44 98 PRO A CA 1
ATOM 793 C C . PRO A 1 98 ? -13.911 6.782 3.485 1.00 81.44 98 PRO A C 1
ATOM 79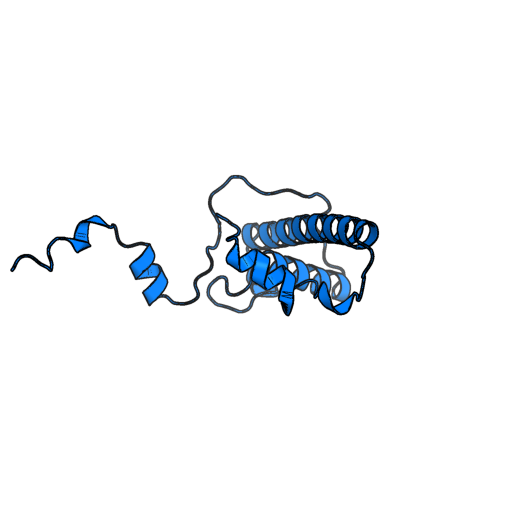5 O O . PRO A 1 98 ? -14.272 5.605 3.429 1.00 81.44 98 PRO A O 1
ATOM 798 N N . ASP A 1 99 ? -12.710 7.154 3.937 1.00 82.06 99 ASP A N 1
ATOM 799 C CA . ASP A 1 99 ? -11.739 6.211 4.502 1.00 82.06 99 ASP A CA 1
ATOM 800 C C . ASP A 1 99 ? -12.375 5.466 5.697 1.00 82.06 99 ASP A C 1
ATOM 802 O O . ASP A 1 99 ? -12.776 6.134 6.655 1.00 82.06 99 ASP A O 1
ATOM 806 N N . PRO A 1 100 ? -12.528 4.126 5.641 1.00 78.06 100 PRO A N 1
ATOM 807 C CA . PRO A 1 100 ? -13.216 3.369 6.686 1.00 78.06 100 PRO A CA 1
ATOM 808 C C . PRO A 1 100 ? -12.458 3.366 8.018 1.00 78.06 100 PRO A C 1
ATOM 810 O O . PRO A 1 100 ? -13.085 3.386 9.074 1.00 78.06 100 PRO A O 1
ATOM 813 N N . GLU A 1 101 ? -11.123 3.366 7.980 1.00 82.94 101 GLU A N 1
ATOM 814 C CA . GLU A 1 101 ? -10.274 3.444 9.170 1.00 82.94 101 GLU A CA 1
ATOM 815 C C . GLU A 1 101 ? -9.091 4.385 8.894 1.00 82.94 101 GLU A C 1
ATOM 817 O O . GLU A 1 101 ? -8.040 3.930 8.426 1.00 82.94 101 GLU A O 1
ATOM 822 N N . PRO A 1 102 ? -9.228 5.699 9.157 1.00 78.50 102 PRO A N 1
ATOM 823 C CA . PRO A 1 102 ? -8.149 6.651 8.925 1.00 78.50 102 PRO A CA 1
ATOM 824 C C . PRO A 1 102 ? -6.912 6.316 9.766 1.00 78.50 102 PRO A C 1
ATOM 826 O O . PRO A 1 102 ? -7.014 5.905 10.926 1.00 78.50 102 PRO A O 1
ATOM 829 N N . ALA A 1 103 ? -5.728 6.508 9.177 1.00 79.75 103 ALA A N 1
ATOM 830 C CA . ALA A 1 103 ? -4.471 6.363 9.901 1.00 79.75 103 ALA A CA 1
ATOM 831 C C . ALA A 1 103 ? -4.411 7.358 11.062 1.00 79.75 103 ALA A C 1
ATOM 833 O O . ALA A 1 103 ? -4.659 8.554 10.890 1.00 79.75 103 ALA A O 1
ATOM 834 N N . MET A 1 104 ? -4.033 6.866 12.240 1.00 76.06 104 MET A N 1
ATOM 835 C CA . MET A 1 104 ? -3.826 7.707 13.413 1.00 76.06 104 MET A CA 1
ATOM 836 C C . MET A 1 104 ? -2.519 7.337 14.104 1.00 76.06 104 MET A C 1
ATOM 838 O O . MET A 1 104 ? -2.444 6.343 14.822 1.00 76.06 104 MET A O 1
ATOM 842 N N . ALA A 1 105 ? -1.502 8.180 13.914 1.00 69.81 105 ALA A N 1
ATOM 843 C CA . ALA A 1 105 ? -0.210 8.049 14.587 1.00 69.81 105 ALA A CA 1
ATOM 844 C C . ALA A 1 105 ? -0.273 8.477 16.065 1.00 69.81 105 ALA A C 1
ATOM 846 O O . ALA A 1 105 ? 0.423 7.925 16.912 1.00 69.81 105 ALA A O 1
ATOM 847 N N . SER A 1 106 ? -1.123 9.457 16.390 1.00 76.31 106 SER A N 1
ATOM 848 C CA . SER A 1 106 ? -1.309 9.964 17.750 1.00 76.31 106 SER A CA 1
ATOM 849 C C . SER A 1 106 ? -2.721 10.502 17.941 1.00 76.31 106 SER A C 1
ATOM 851 O O . SER A 1 106 ? -3.225 11.246 17.099 1.00 76.31 106 SER A O 1
ATOM 853 N N . ARG A 1 107 ? -3.331 10.181 19.090 1.00 77.12 107 ARG A N 1
ATOM 854 C CA . ARG A 1 107 ? -4.642 10.720 19.489 1.00 77.12 107 ARG A CA 1
ATOM 855 C C . ARG A 1 107 ? -4.622 12.248 19.556 1.00 77.12 107 ARG A C 1
ATOM 857 O O . ARG A 1 107 ? -5.508 12.888 19.015 1.00 77.12 107 ARG A O 1
ATOM 864 N N . LYS A 1 108 ? -3.560 12.832 20.125 1.00 80.69 108 LYS A N 1
ATOM 865 C CA . LYS A 1 108 ? -3.413 14.291 20.247 1.00 80.69 108 LYS A CA 1
ATOM 866 C C . LYS A 1 108 ? -3.389 14.980 18.878 1.00 80.69 108 LYS A C 1
ATOM 868 O O . LYS A 1 108 ? -4.094 15.961 18.678 1.00 80.69 108 LYS A O 1
ATOM 873 N N . GLN A 1 109 ? -2.597 14.450 17.943 1.00 78.19 109 GLN A N 1
ATOM 874 C CA . GLN A 1 109 ? -2.497 15.003 16.587 1.00 78.19 109 GLN A CA 1
ATOM 875 C C . GLN A 1 109 ? -3.811 14.857 15.818 1.00 78.19 109 GLN A C 1
ATOM 877 O O . GLN A 1 109 ? -4.206 15.768 15.096 1.00 78.19 109 GLN A O 1
ATOM 882 N N . HIS A 1 110 ? -4.493 13.722 15.977 1.00 77.62 110 HIS A N 1
ATOM 883 C CA . HIS A 1 110 ? -5.806 13.515 15.381 1.00 77.62 110 HIS A CA 1
ATOM 884 C C . HIS A 1 110 ? -6.812 14.539 15.903 1.00 77.62 110 HIS A C 1
ATOM 886 O O . HIS A 1 110 ? -7.425 15.235 15.099 1.00 77.62 110 HIS A O 1
ATOM 892 N N . ASP A 1 111 ? -6.901 14.701 17.226 1.00 81.44 111 ASP A N 1
ATOM 893 C CA . ASP A 1 111 ? -7.805 15.660 17.860 1.00 81.44 111 ASP A CA 1
ATOM 894 C C . ASP A 1 111 ? -7.532 17.092 17.378 1.00 81.44 111 ASP A C 1
ATOM 896 O O . ASP A 1 111 ? -8.468 17.811 17.035 1.00 81.44 111 ASP A O 1
ATOM 900 N N . GLU A 1 112 ? -6.262 17.500 17.280 1.00 78.69 112 GLU A N 1
ATOM 901 C CA . GLU A 1 112 ? -5.854 18.792 16.707 1.00 78.69 112 GLU A CA 1
ATOM 902 C C . GLU A 1 112 ? -6.271 18.951 15.236 1.00 78.69 112 GLU A C 1
ATOM 904 O O . GLU A 1 112 ? -6.756 20.018 14.862 1.00 78.69 112 GLU A O 1
ATOM 909 N N . ARG A 1 113 ? -6.152 17.898 14.415 1.00 73.50 113 ARG A N 1
ATOM 910 C CA . ARG A 1 113 ? -6.537 17.906 12.991 1.00 73.50 113 ARG A CA 1
ATOM 911 C C . ARG A 1 113 ? -8.056 17.954 12.787 1.00 73.50 113 ARG A C 1
ATOM 913 O O . ARG A 1 113 ? -8.513 18.527 11.803 1.00 73.50 113 ARG A O 1
ATOM 920 N N . THR A 1 114 ? -8.833 17.370 13.701 1.00 73.50 114 THR A N 1
ATOM 921 C CA . THR A 1 114 ? -10.309 17.372 13.663 1.00 73.50 114 THR A CA 1
ATOM 922 C C . THR A 1 114 ? -10.960 18.587 14.322 1.00 73.50 114 THR A C 1
ATOM 924 O O . THR A 1 114 ? -12.165 18.781 14.160 1.00 73.50 114 THR A O 1
ATOM 927 N N . LYS A 1 115 ? -10.210 19.425 15.054 1.00 73.81 115 LYS A N 1
ATOM 928 C CA . LYS A 1 115 ? -10.772 20.650 15.640 1.00 73.81 115 LYS A CA 1
ATOM 929 C C . LYS A 1 115 ? -11.220 21.612 14.530 1.00 73.81 115 LYS A C 1
ATOM 931 O O . LYS A 1 115 ? -10.434 21.909 13.629 1.00 73.81 115 LYS A O 1
ATOM 936 N N . PRO A 1 116 ? -12.449 22.155 14.592 1.00 65.81 116 PRO A N 1
ATOM 937 C CA . PRO A 1 116 ? -12.875 23.185 13.656 1.00 65.81 116 PRO A CA 1
ATOM 938 C C . PRO A 1 116 ? -11.966 24.414 13.800 1.00 65.81 116 PRO A C 1
ATOM 940 O O . PRO A 1 116 ? -11.755 24.920 14.903 1.00 65.81 116 PRO A O 1
ATOM 943 N N . ARG A 1 117 ? -11.434 24.904 12.670 1.00 61.00 117 ARG A N 1
ATOM 944 C CA . ARG A 1 117 ? -10.478 26.030 12.596 1.00 61.00 117 ARG A CA 1
ATOM 945 C C . ARG A 1 117 ? -10.968 27.334 13.250 1.00 61.00 117 ARG A C 1
ATOM 947 O O . ARG A 1 117 ? -10.155 28.206 13.529 1.00 61.00 117 ARG A O 1
ATOM 954 N N . PHE A 1 118 ? -12.261 27.443 13.549 1.00 59.88 118 PHE A N 1
ATOM 955 C CA . PHE A 1 118 ? -12.899 28.629 14.126 1.00 59.88 118 PHE A CA 1
ATOM 956 C C . PHE A 1 118 ? -12.502 28.972 15.576 1.00 59.88 118 PHE A C 1
ATOM 958 O O . PHE A 1 118 ? -12.841 30.049 16.046 1.00 59.88 118 PHE A O 1
ATOM 965 N N . TYR A 1 119 ? -11.761 28.120 16.294 1.00 55.28 119 TYR A N 1
ATOM 966 C CA . TYR A 1 119 ? -11.321 28.414 17.672 1.00 55.28 119 TYR A CA 1
ATOM 967 C C . TYR A 1 119 ? -9.910 29.027 17.790 1.00 55.28 119 TYR A C 1
ATOM 969 O O . TYR A 1 119 ? -9.463 29.308 18.903 1.00 55.28 119 TYR A O 1
ATOM 977 N N . GLY A 1 120 ? -9.194 29.231 16.677 1.00 50.75 120 GLY A N 1
ATOM 978 C CA . GLY A 1 120 ? -7.817 29.748 16.685 1.00 50.75 120 GLY A CA 1
ATOM 979 C C . GLY A 1 120 ? -7.685 31.265 16.872 1.00 50.75 120 GLY A C 1
ATOM 980 O O . GLY A 1 120 ? -6.658 31.721 17.364 1.00 50.75 120 GLY A O 1
ATOM 981 N N . GLU A 1 121 ? -8.711 32.048 16.530 1.00 49.06 121 GLU A N 1
ATOM 982 C CA . GLU A 1 121 ? -8.621 33.520 16.534 1.00 49.06 121 GLU A CA 1
ATOM 983 C C . GLU A 1 121 ? -8.940 34.159 17.895 1.00 49.06 121 GLU A C 1
ATOM 985 O O . GLU A 1 121 ? -8.511 35.274 18.171 1.00 49.06 121 GLU A O 1
ATOM 990 N N . VAL A 1 122 ? -9.608 33.445 18.806 1.00 52.06 122 VAL A N 1
ATOM 991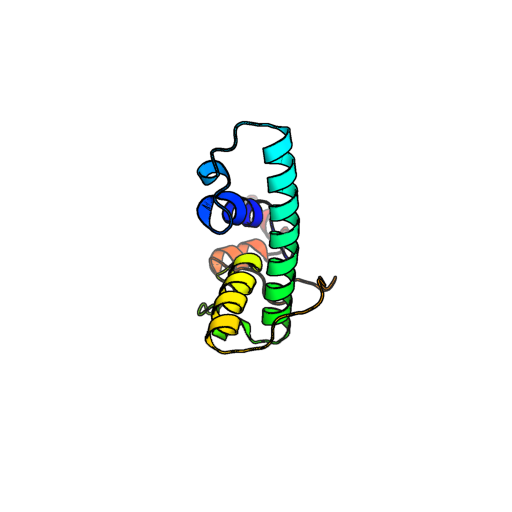 C CA . VAL A 1 122 ? -10.062 34.025 20.089 1.00 52.06 122 VAL A CA 1
ATOM 992 C C . VAL A 1 122 ? -8.953 34.053 21.157 1.00 52.06 122 VAL A C 1
ATOM 994 O O . VAL A 1 122 ? -9.136 34.604 22.235 1.00 52.06 122 VAL A O 1
ATOM 997 N N . ARG A 1 123 ? -7.776 33.469 20.891 1.00 48.09 123 ARG A N 1
ATOM 998 C CA . ARG A 1 123 ? -6.680 33.375 21.878 1.00 48.09 123 ARG A CA 1
ATOM 999 C C . ARG A 1 123 ? -5.567 34.413 21.728 1.00 48.09 123 ARG A C 1
ATOM 1001 O O . ARG A 1 123 ? -4.667 34.425 22.560 1.00 48.09 123 ARG A O 1
ATOM 1008 N N . HIS A 1 124 ? -5.638 35.286 20.724 1.00 47.44 124 HIS A N 1
ATOM 1009 C CA . HIS A 1 124 ? -4.660 36.364 20.514 1.00 47.44 124 HIS A CA 1
ATOM 1010 C C . HIS A 1 124 ? -5.233 37.779 20.709 1.00 47.44 124 HIS A C 1
ATOM 1012 O O . HIS A 1 124 ? -4.548 38.753 20.416 1.00 47.44 124 HIS A O 1
ATOM 1018 N N . ALA A 1 125 ? -6.459 37.900 21.223 1.00 45.78 125 ALA A N 1
ATOM 1019 C CA . ALA A 1 125 ? -7.121 39.179 21.479 1.00 45.78 125 ALA A CA 1
ATOM 1020 C C . ALA A 1 125 ? -7.700 39.242 22.905 1.00 45.78 125 ALA A C 1
ATOM 1022 O O . ALA A 1 125 ? -8.903 39.422 23.086 1.00 45.78 125 ALA A O 1
ATOM 1023 N N . ALA A 1 126 ? -6.843 39.050 23.910 1.00 40.09 126 ALA A N 1
ATOM 1024 C CA . ALA A 1 126 ? -7.122 39.379 25.307 1.00 40.09 126 ALA A CA 1
ATOM 1025 C C . ALA A 1 126 ? -5.838 39.855 25.989 1.00 40.09 126 ALA A C 1
ATOM 1027 O O . ALA A 1 126 ? -4.792 39.205 25.755 1.00 40.09 126 ALA A O 1
#

Radius of gyration: 18.31 Å; chains: 1; bounding box: 37×60×46 Å

Secondary structure (DSSP, 8-state):
--S-HHHHHHIIIIIS--GGGG----HHHHHHHHHHHHHHHHHHHHHHHHHHHTT-GGGT--SSSB-S-HHHHHHHHHHHHHHHTPPPP-S-----SPPSS-B-S-HHHHHHHHS-GGGSGGGS--

Sequence (126 aa):
MRFDIEENFLDDKSNGFQLEASLIRSAPALERLCLVLAVATLSWVSQGTHIVETGQRRRVDAHWFRGSSYLKIGWNWIRRAVSRKEKLLTHVGLSPRPDPEPAMASRKQHDERTKPRFYGEVRHAA

pLDDT: mean 80.49, std 13.06, range [40.09, 94.62]